Protein AF-A0A838F1A4-F1 (afdb_monomer_lite)

Foldseek 3Di:
DDDDDDDDDPDDPPPPPVVVVVVVVVVVVVVVVVVCQVCVFVVVQVVCQVVVCPPPQKGWHFDTWHQDVVQQKIKTAFIWIARPVVRHTQFTARIFMFHDDVVCVVDPNVDGDGDGVDRPGCRDPCVVVVVVVVVVVVVVVPPPDDD

Secondary structure (DSSP, 8-state):
--------------TTHHHHHHHHHHHHHHHHHHHHHHHHHHHHHHHHHHHHHTTTS-EEE--EEEEEGGGTEEEEEEEEEE-TTT--EEEEEEEEEEE--HHHHHSSS-------TT------TTHHHHHHHHHHHHHHTSS----

Radius of gyration: 29.74 Å; chains: 1; bounding box: 73×40×101 Å

Structure (mmCIF, N/CA/C/O backbone):
data_AF-A0A838F1A4-F1
#
_entry.id   AF-A0A838F1A4-F1
#
loop_
_atom_site.group_PDB
_atom_site.id
_atom_site.type_symbol
_atom_site.label_atom_id
_atom_site.label_alt_id
_atom_site.label_comp_id
_atom_site.label_asym_id
_atom_site.label_entity_id
_atom_site.label_seq_id
_atom_site.pdbx_PDB_ins_code
_atom_site.Cartn_x
_atom_site.Cartn_y
_atom_site.Cartn_z
_atom_site.occupancy
_atom_site.B_iso_or_equiv
_atom_site.auth_seq_id
_atom_site.auth_comp_id
_atom_site.auth_asym_id
_atom_site.auth_atom_id
_atom_site.pdbx_PDB_model_num
ATOM 1 N N . MET A 1 1 ? 52.157 17.397 -68.425 1.00 42.06 1 MET A N 1
ATOM 2 C CA . MET A 1 1 ? 50.856 17.739 -67.811 1.00 42.06 1 MET A CA 1
ATOM 3 C C . MET A 1 1 ? 50.603 16.748 -66.686 1.00 42.06 1 MET A C 1
ATOM 5 O O . MET A 1 1 ? 50.314 15.597 -66.971 1.00 42.06 1 MET A O 1
ATOM 9 N N . GLY A 1 2 ? 50.842 17.143 -65.433 1.00 51.75 2 GLY A N 1
ATOM 10 C CA . GLY A 1 2 ? 50.614 16.290 -64.263 1.00 51.75 2 GLY A CA 1
ATOM 11 C C . GLY A 1 2 ? 49.328 16.716 -63.566 1.00 51.75 2 GLY A C 1
ATOM 12 O O . GLY A 1 2 ? 49.212 17.875 -63.176 1.00 51.75 2 GLY A O 1
ATOM 13 N N . ALA A 1 3 ? 48.356 15.813 -63.450 1.00 57.34 3 ALA A N 1
ATOM 14 C CA . ALA A 1 3 ? 47.131 16.074 -62.706 1.00 57.34 3 ALA A CA 1
ATOM 15 C C . ALA A 1 3 ? 47.419 15.953 -61.202 1.00 57.34 3 ALA A C 1
ATOM 17 O O . ALA A 1 3 ? 47.773 14.883 -60.709 1.00 57.34 3 ALA A O 1
ATOM 18 N N . ILE A 1 4 ? 47.292 17.070 -60.486 1.00 56.56 4 ILE A N 1
ATOM 19 C CA . ILE A 1 4 ? 47.417 17.132 -59.029 1.00 56.56 4 ILE A CA 1
ATOM 20 C C . ILE A 1 4 ? 46.097 16.639 -58.435 1.00 56.56 4 ILE A C 1
ATOM 22 O O . ILE A 1 4 ? 45.061 17.288 -58.571 1.00 56.56 4 ILE A O 1
ATOM 26 N N . TYR A 1 5 ? 46.135 15.476 -57.788 1.00 63.25 5 TYR A N 1
ATOM 27 C CA . TYR A 1 5 ? 44.989 14.922 -57.078 1.00 63.25 5 TYR A CA 1
ATOM 28 C C . TYR A 1 5 ? 44.943 15.512 -55.664 1.00 63.25 5 TYR A C 1
ATOM 30 O O . TYR A 1 5 ? 45.754 15.171 -54.803 1.00 63.25 5 TYR A O 1
ATOM 38 N N . ILE A 1 6 ? 44.001 16.425 -55.426 1.00 61.97 6 ILE A N 1
ATOM 39 C CA . ILE A 1 6 ? 43.756 17.012 -54.106 1.00 61.97 6 ILE A CA 1
ATOM 40 C C . ILE A 1 6 ? 42.870 16.037 -53.325 1.00 61.97 6 ILE A C 1
ATOM 42 O O . ILE A 1 6 ? 41.670 15.912 -53.571 1.00 61.97 6 ILE A O 1
ATOM 46 N N . GLY A 1 7 ? 43.487 15.299 -52.403 1.00 57.19 7 GLY A N 1
ATOM 47 C CA . GLY A 1 7 ? 42.799 14.390 -51.492 1.00 57.19 7 GLY A CA 1
ATOM 48 C C . GLY A 1 7 ? 41.871 15.155 -50.549 1.00 57.19 7 GLY A C 1
ATOM 49 O O . GLY A 1 7 ? 42.328 15.837 -49.635 1.00 57.19 7 GLY A O 1
ATOM 50 N N . GLY A 1 8 ? 40.562 15.026 -50.770 1.00 53.97 8 GLY A N 1
ATOM 51 C CA . GLY A 1 8 ? 39.530 15.587 -49.905 1.00 53.97 8 GLY A CA 1
ATOM 52 C C . GLY A 1 8 ? 39.613 15.030 -48.484 1.00 53.97 8 GLY A C 1
ATOM 53 O O . GLY A 1 8 ? 39.696 13.819 -48.264 1.00 53.97 8 GLY A O 1
ATOM 54 N N . HIS A 1 9 ? 39.582 15.935 -47.511 1.00 56.91 9 HIS A N 1
ATOM 55 C CA . HIS A 1 9 ? 39.618 15.626 -46.090 1.00 56.91 9 HIS A CA 1
ATOM 56 C C . HIS A 1 9 ? 38.404 14.755 -45.717 1.00 56.91 9 HIS A C 1
ATOM 58 O O . HIS A 1 9 ? 37.259 15.212 -45.742 1.00 56.91 9 HIS A O 1
ATOM 64 N N . ARG A 1 10 ? 38.633 13.473 -45.396 1.00 60.78 10 ARG A N 1
ATOM 65 C CA . ARG A 1 10 ? 37.585 12.577 -44.885 1.00 60.78 10 ARG A CA 1
ATOM 66 C C . ARG A 1 10 ? 37.180 13.043 -43.492 1.00 60.78 10 ARG A C 1
ATOM 68 O O . ARG A 1 10 ? 37.810 12.681 -42.502 1.00 60.78 10 ARG A O 1
ATOM 75 N N . ASN A 1 11 ? 36.112 13.826 -43.419 1.00 57.84 11 ASN A N 1
ATOM 76 C CA . ASN A 1 11 ? 35.507 14.198 -42.152 1.00 57.84 11 ASN A CA 1
ATOM 77 C C . ASN A 1 11 ? 34.837 12.952 -41.544 1.00 57.84 11 ASN A C 1
ATOM 79 O O . ASN A 1 11 ? 33.878 12.401 -42.094 1.00 57.84 11 ASN A O 1
ATOM 83 N N . LYS A 1 12 ? 35.406 12.440 -40.450 1.00 60.22 12 LYS A N 1
ATOM 84 C CA . LYS A 1 12 ? 34.960 11.215 -39.779 1.00 60.22 12 LYS A CA 1
ATOM 85 C C . LYS A 1 12 ? 33.622 11.514 -39.092 1.00 60.22 12 LYS A C 1
ATOM 87 O O . LYS A 1 12 ? 33.576 12.186 -38.068 1.00 60.22 12 LYS A O 1
ATOM 92 N N . LYS A 1 13 ? 32.516 11.057 -39.687 1.00 57.53 13 LYS A N 1
ATOM 93 C CA . LYS A 1 13 ? 31.153 11.227 -39.154 1.00 57.53 13 LYS A CA 1
ATOM 94 C C . LYS A 1 13 ? 31.058 10.583 -37.759 1.00 57.53 13 LYS A C 1
ATOM 96 O O . LYS A 1 13 ? 30.963 9.364 -37.643 1.00 57.53 13 LYS A O 1
ATOM 101 N N . ASN A 1 14 ? 31.024 11.398 -36.704 1.00 56.53 14 ASN A N 1
ATOM 102 C CA . ASN A 1 14 ? 30.776 10.991 -35.311 1.00 56.53 14 ASN A CA 1
ATOM 103 C C . ASN A 1 14 ? 29.294 10.619 -35.057 1.00 56.53 14 ASN A C 1
ATOM 105 O O . ASN A 1 14 ? 28.695 11.014 -34.060 1.00 56.53 14 ASN A O 1
ATOM 109 N N . GLY A 1 15 ? 28.681 9.841 -35.955 1.00 56.75 15 GLY A N 1
ATOM 110 C CA . GLY A 1 15 ? 27.277 9.416 -35.855 1.00 56.75 15 GLY A CA 1
ATOM 111 C C . GLY A 1 15 ? 27.007 8.333 -34.801 1.00 56.75 15 GLY A C 1
ATOM 112 O O . GLY A 1 15 ? 25.855 8.034 -34.516 1.00 56.75 15 GLY A O 1
ATOM 113 N N . GLY A 1 16 ? 28.050 7.754 -34.196 1.00 57.97 16 GLY A N 1
ATOM 114 C CA . GLY A 1 16 ? 27.924 6.673 -33.210 1.00 57.97 16 GLY A CA 1
ATOM 115 C C . GLY A 1 16 ? 27.698 7.121 -31.760 1.00 57.97 16 GLY A C 1
ATOM 116 O O . GLY A 1 16 ? 27.516 6.268 -30.895 1.00 57.97 16 GLY A O 1
ATOM 117 N N . SER A 1 17 ? 27.741 8.427 -31.466 1.00 65.88 17 SER A N 1
ATOM 118 C CA . SER A 1 17 ? 27.634 8.926 -30.084 1.00 65.88 17 SER A CA 1
ATOM 119 C C . SER A 1 17 ? 26.181 9.110 -29.626 1.00 65.88 17 SER A C 1
ATOM 121 O O . SER A 1 17 ? 25.835 8.721 -28.515 1.00 65.88 17 SER A O 1
ATOM 123 N N . MET A 1 18 ? 25.289 9.603 -30.497 1.00 72.06 18 MET A N 1
ATOM 124 C CA . MET A 1 18 ? 23.890 9.861 -30.115 1.00 72.06 18 MET A CA 1
ATOM 125 C C . MET A 1 18 ? 23.108 8.589 -29.769 1.00 72.06 18 MET A C 1
ATOM 127 O O . MET A 1 18 ? 22.357 8.591 -28.801 1.00 72.06 18 MET A O 1
ATOM 131 N N . TRP A 1 19 ? 23.332 7.474 -30.474 1.00 80.62 19 TRP A N 1
ATOM 132 C CA . TRP A 1 19 ? 22.692 6.198 -30.123 1.00 80.62 19 TRP A CA 1
ATOM 133 C C . TRP A 1 19 ? 23.058 5.735 -28.707 1.00 80.62 19 TRP A C 1
ATOM 135 O O . TRP A 1 19 ? 22.209 5.234 -27.971 1.00 80.62 19 TRP A O 1
ATOM 145 N N . LYS A 1 20 ? 24.311 5.956 -28.286 1.00 83.56 20 LYS A N 1
ATOM 146 C CA . LYS A 1 20 ? 24.746 5.638 -26.922 1.00 83.56 20 LYS A CA 1
ATOM 147 C C . LYS A 1 20 ? 24.009 6.508 -25.911 1.00 83.56 20 LYS A C 1
ATOM 149 O O . LYS A 1 20 ? 23.530 5.966 -24.927 1.00 83.56 20 LYS A O 1
ATOM 154 N N . VAL A 1 21 ? 23.839 7.804 -26.184 1.00 84.56 21 VAL A N 1
ATOM 155 C CA . VAL A 1 21 ? 23.073 8.715 -25.314 1.00 84.56 21 VAL A CA 1
ATOM 156 C C . VAL A 1 21 ? 21.632 8.235 -25.145 1.00 84.56 21 VAL A C 1
ATOM 158 O O . VAL A 1 21 ? 21.192 8.099 -24.010 1.00 84.56 21 VAL A O 1
ATOM 161 N N . TYR A 1 22 ? 20.924 7.888 -26.226 1.00 86.69 22 TYR A N 1
ATOM 162 C CA . TYR A 1 22 ? 19.564 7.337 -26.121 1.00 86.69 22 TYR A CA 1
ATOM 163 C C . TYR A 1 22 ? 19.521 6.023 -25.343 1.00 86.69 22 TYR A C 1
ATOM 165 O O . TYR A 1 22 ? 18.633 5.826 -24.520 1.00 86.69 22 TYR A O 1
ATOM 173 N N . THR A 1 23 ? 20.505 5.147 -25.555 1.00 87.12 23 THR A N 1
ATOM 174 C CA . THR A 1 23 ? 20.595 3.874 -24.828 1.00 87.12 23 THR A CA 1
ATOM 175 C C . THR A 1 23 ? 20.820 4.105 -23.330 1.00 87.12 23 THR A C 1
ATOM 177 O O . THR A 1 23 ? 20.164 3.473 -22.507 1.00 87.12 23 THR A O 1
ATOM 180 N N . PHE A 1 24 ? 21.697 5.045 -22.964 1.00 89.38 24 PHE A N 1
ATOM 181 C CA . PHE A 1 24 ? 21.933 5.431 -21.572 1.00 89.38 24 PHE A CA 1
ATOM 182 C C . PHE A 1 24 ? 20.695 6.064 -20.936 1.00 89.38 24 PHE A C 1
ATOM 184 O O . PHE A 1 24 ? 20.351 5.716 -19.812 1.00 89.38 24 PHE A O 1
ATOM 191 N N . LEU A 1 25 ? 20.006 6.953 -21.651 1.00 89.06 25 LEU A N 1
ATOM 192 C CA . LEU A 1 25 ? 18.802 7.627 -21.162 1.00 89.06 25 LEU A CA 1
ATOM 193 C C . LEU A 1 25 ? 17.651 6.627 -20.969 1.00 89.06 25 LEU A C 1
ATOM 195 O O . LEU A 1 25 ? 16.956 6.669 -19.958 1.00 89.06 25 LEU A O 1
ATOM 199 N N . PHE A 1 26 ? 17.507 5.669 -21.885 1.00 89.75 26 PHE A N 1
ATOM 200 C CA . PHE A 1 26 ? 16.557 4.569 -21.753 1.00 89.75 26 PHE A CA 1
ATOM 201 C C . PHE A 1 26 ? 16.883 3.670 -20.553 1.00 89.75 26 PHE A C 1
ATOM 203 O O . PHE A 1 26 ? 16.008 3.422 -19.728 1.00 89.75 26 PHE A O 1
ATOM 210 N N . LEU A 1 27 ? 18.139 3.233 -20.402 1.00 91.69 27 LEU A N 1
ATOM 211 C CA . LEU A 1 27 ? 18.573 2.453 -19.235 1.00 91.69 27 LEU A CA 1
ATOM 212 C C . LEU A 1 27 ? 18.335 3.208 -17.926 1.00 91.69 27 LEU A C 1
ATOM 214 O O . LEU A 1 27 ? 17.856 2.624 -16.959 1.00 91.69 27 LEU A O 1
ATOM 218 N N . PHE A 1 28 ? 18.618 4.508 -17.906 1.00 89.25 28 PHE A N 1
ATOM 219 C CA . PHE A 1 28 ? 18.373 5.362 -16.751 1.00 89.25 28 PHE A CA 1
ATOM 220 C C . PHE A 1 28 ? 16.883 5.425 -16.391 1.00 89.25 28 PHE A C 1
ATOM 222 O O . PHE A 1 28 ? 16.532 5.246 -15.227 1.00 89.25 28 PHE A O 1
ATOM 229 N N . LEU A 1 29 ? 15.995 5.582 -17.379 1.00 88.69 29 LEU A N 1
ATOM 230 C CA . LEU A 1 29 ? 14.545 5.533 -17.161 1.00 88.69 29 LEU A CA 1
ATOM 231 C C . LEU A 1 29 ? 14.072 4.163 -16.662 1.00 88.69 29 LEU A C 1
ATOM 233 O O . LEU A 1 29 ? 13.215 4.105 -15.784 1.00 88.69 29 LEU A O 1
ATOM 237 N N . VAL A 1 30 ? 14.641 3.066 -17.169 1.00 86.88 30 VAL A N 1
ATOM 238 C CA . VAL A 1 30 ? 14.332 1.710 -16.688 1.00 86.88 30 VAL A CA 1
ATOM 239 C C . VAL A 1 30 ? 14.756 1.539 -15.229 1.00 86.88 30 VAL A C 1
ATOM 241 O O . VAL A 1 30 ? 13.986 1.004 -14.433 1.00 86.88 30 VAL A O 1
ATOM 244 N N . ILE A 1 31 ? 15.940 2.031 -14.854 1.00 87.69 31 ILE A N 1
ATOM 245 C CA . ILE A 1 31 ? 16.431 1.986 -13.470 1.00 87.69 31 ILE A CA 1
ATOM 246 C C . ILE A 1 31 ? 15.531 2.819 -12.554 1.00 87.69 31 ILE A C 1
ATOM 248 O O . ILE A 1 31 ? 15.140 2.335 -11.495 1.00 87.69 31 ILE A O 1
ATOM 252 N N . ILE A 1 32 ? 15.151 4.033 -12.965 1.00 85.62 32 ILE A N 1
ATOM 253 C CA . ILE A 1 32 ? 14.213 4.871 -12.202 1.00 85.62 32 ILE A CA 1
ATOM 254 C C . ILE A 1 32 ? 12.863 4.170 -12.050 1.00 85.62 32 ILE A C 1
ATOM 256 O O . ILE A 1 32 ? 12.327 4.114 -10.947 1.00 85.62 32 ILE A O 1
ATOM 260 N N . GLY A 1 33 ? 12.320 3.609 -13.133 1.00 82.06 33 GLY A N 1
ATOM 261 C CA . GLY A 1 33 ? 11.052 2.884 -13.098 1.00 82.06 33 GLY A CA 1
ATOM 262 C C . GLY A 1 33 ? 11.100 1.676 -12.161 1.00 82.06 33 GLY A C 1
ATOM 263 O O . GLY A 1 33 ? 10.164 1.455 -11.395 1.00 82.06 33 GLY A O 1
ATOM 264 N N . ALA A 1 34 ? 12.207 0.930 -12.166 1.00 82.06 34 ALA A N 1
ATOM 265 C CA . ALA A 1 34 ? 12.423 -0.183 -11.247 1.00 82.06 34 ALA A CA 1
ATOM 266 C C . ALA A 1 34 ? 12.546 0.290 -9.789 1.00 82.06 34 ALA A C 1
ATOM 268 O O . ALA A 1 34 ? 11.907 -0.286 -8.912 1.00 82.06 34 ALA A O 1
ATOM 269 N N . ALA A 1 35 ? 13.306 1.359 -9.535 1.00 82.56 35 ALA A N 1
ATOM 270 C CA . ALA A 1 35 ? 13.456 1.937 -8.202 1.00 82.56 35 ALA A CA 1
ATOM 271 C C . ALA A 1 35 ? 12.112 2.427 -7.644 1.00 82.56 35 ALA A C 1
ATOM 273 O O . ALA A 1 35 ? 11.770 2.091 -6.514 1.00 82.56 35 ALA A O 1
ATOM 274 N N . LEU A 1 36 ? 11.317 3.141 -8.450 1.00 80.88 36 LEU A N 1
ATOM 275 C CA . LEU A 1 36 ? 9.969 3.582 -8.080 1.00 80.88 36 LEU A CA 1
ATOM 276 C C . LEU A 1 36 ? 9.037 2.404 -7.803 1.00 80.88 36 LEU A C 1
ATOM 278 O O . LEU A 1 36 ? 8.279 2.446 -6.842 1.00 80.88 36 LEU A O 1
ATOM 282 N N . LYS A 1 37 ? 9.098 1.338 -8.607 1.00 79.06 37 LYS A N 1
ATOM 283 C CA . LYS A 1 37 ? 8.272 0.146 -8.379 1.00 79.06 37 LYS A CA 1
ATOM 284 C C . LYS A 1 37 ? 8.596 -0.536 -7.045 1.00 79.06 37 LYS A C 1
ATOM 286 O O . LYS A 1 37 ? 7.703 -1.117 -6.441 1.00 79.06 37 LYS A O 1
ATOM 291 N N . LEU A 1 38 ? 9.849 -0.466 -6.596 1.00 81.69 38 LEU A N 1
ATOM 292 C CA . LEU A 1 38 ? 10.283 -1.042 -5.323 1.00 81.69 38 LEU A CA 1
ATOM 293 C C . LEU A 1 38 ? 9.984 -0.131 -4.126 1.00 81.69 38 LEU A C 1
ATOM 295 O O . LEU A 1 38 ? 9.635 -0.635 -3.064 1.00 81.69 38 LEU A O 1
ATOM 299 N N . SER A 1 39 ? 10.110 1.191 -4.274 1.00 81.88 39 SER A N 1
ATOM 300 C CA . SER A 1 39 ? 9.917 2.134 -3.163 1.00 81.88 39 SER A CA 1
ATOM 301 C C . SER A 1 39 ? 8.473 2.599 -2.982 1.00 81.88 39 SER A C 1
ATOM 303 O O . SER A 1 39 ? 8.079 2.920 -1.864 1.00 81.88 39 SER A O 1
ATOM 305 N N . ALA A 1 40 ? 7.667 2.630 -4.047 1.00 81.31 40 ALA A N 1
ATOM 306 C CA . ALA A 1 40 ? 6.287 3.101 -3.977 1.00 81.31 40 ALA A CA 1
ATOM 307 C C . ALA A 1 40 ? 5.403 2.296 -3.004 1.00 81.31 40 ALA A C 1
ATOM 309 O O . ALA A 1 40 ? 4.681 2.943 -2.249 1.00 81.31 40 ALA A O 1
ATOM 310 N N . PRO A 1 41 ? 5.472 0.948 -2.942 1.00 80.06 41 PRO A N 1
ATOM 311 C CA . PRO A 1 41 ? 4.755 0.168 -1.932 1.00 80.06 41 PRO A CA 1
ATOM 312 C C . PRO A 1 41 ? 5.006 0.658 -0.507 1.00 80.06 41 PRO A C 1
ATOM 314 O O . PRO A 1 41 ? 4.068 0.970 0.219 1.00 80.06 41 PRO A O 1
ATOM 317 N N . MET A 1 42 ? 6.285 0.813 -0.157 1.00 80.75 42 MET A N 1
ATOM 3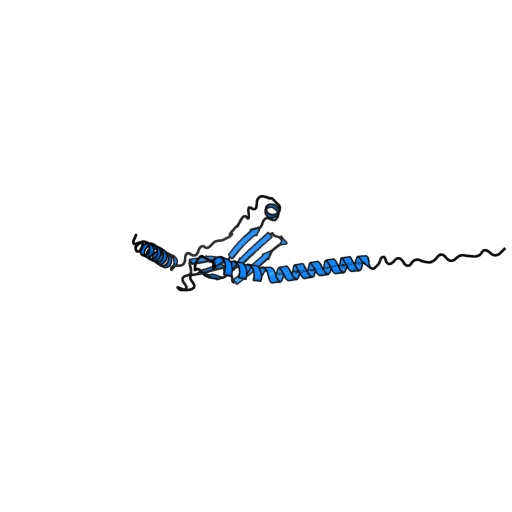18 C CA . MET A 1 42 ? 6.725 1.211 1.177 1.00 80.75 42 MET A CA 1
ATOM 319 C C . MET A 1 42 ? 6.270 2.634 1.523 1.00 80.75 42 MET A C 1
ATOM 321 O O . MET A 1 42 ? 5.761 2.876 2.613 1.00 80.75 42 MET A O 1
ATOM 325 N N . LEU A 1 43 ? 6.396 3.571 0.577 1.00 81.94 43 LEU A N 1
ATOM 326 C CA . LEU A 1 43 ? 5.955 4.955 0.772 1.00 81.94 43 LEU A CA 1
ATOM 327 C C . LEU A 1 43 ? 4.436 5.058 0.948 1.00 81.94 43 LEU A C 1
ATOM 329 O O . LEU A 1 43 ? 3.961 5.872 1.738 1.00 81.94 43 LEU A O 1
ATOM 333 N N . VAL A 1 44 ? 3.669 4.255 0.208 1.00 79.50 44 VAL A N 1
ATOM 334 C CA . VAL A 1 44 ? 2.207 4.221 0.319 1.00 79.50 44 VAL A CA 1
ATOM 335 C C . VAL A 1 44 ? 1.780 3.613 1.651 1.00 79.50 44 VAL A C 1
ATOM 337 O O . VAL A 1 44 ? 0.900 4.169 2.304 1.00 79.50 44 VAL A O 1
ATOM 340 N N . GLU A 1 45 ? 2.410 2.518 2.073 1.00 81.00 45 GLU A N 1
ATOM 341 C CA . GLU A 1 45 ? 2.156 1.893 3.373 1.00 81.00 45 GLU A CA 1
ATOM 342 C C . GLU A 1 45 ? 2.378 2.890 4.518 1.00 81.00 45 GLU A C 1
ATOM 344 O O . GLU A 1 45 ? 1.480 3.123 5.332 1.00 81.00 45 GLU A O 1
ATOM 349 N N . GLU A 1 46 ? 3.541 3.545 4.537 1.00 80.44 46 GLU A N 1
ATOM 350 C CA . GLU A 1 46 ? 3.892 4.529 5.561 1.00 80.44 46 GLU A CA 1
ATOM 351 C C . GLU A 1 46 ? 2.935 5.727 5.539 1.00 80.44 46 GLU A C 1
ATOM 353 O O . GLU A 1 46 ? 2.436 6.152 6.584 1.00 80.44 46 GLU A O 1
ATOM 358 N N . TRP A 1 47 ? 2.605 6.234 4.348 1.00 81.50 47 TRP A N 1
ATOM 359 C CA . TRP A 1 47 ? 1.678 7.351 4.203 1.00 81.50 47 TRP A CA 1
ATOM 360 C C . TRP A 1 47 ? 0.278 7.017 4.721 1.00 81.50 47 TRP A C 1
ATOM 362 O O . TRP A 1 47 ? -0.297 7.830 5.444 1.00 81.50 47 TRP A O 1
ATOM 372 N N . ILE A 1 48 ? -0.266 5.837 4.402 1.00 79.56 48 ILE A N 1
ATOM 373 C CA . ILE A 1 48 ? -1.589 5.430 4.894 1.00 79.56 48 ILE A CA 1
ATOM 374 C C . ILE A 1 48 ? -1.557 5.218 6.410 1.00 79.56 48 ILE A C 1
ATOM 376 O O . ILE A 1 48 ? -2.476 5.666 7.097 1.00 79.56 48 ILE A O 1
ATOM 380 N N . ASN A 1 49 ? -0.506 4.595 6.947 1.00 78.12 49 ASN A N 1
ATOM 381 C CA . ASN A 1 49 ? -0.383 4.372 8.388 1.00 78.12 49 ASN A CA 1
ATOM 382 C C . ASN A 1 49 ? -0.329 5.705 9.158 1.00 78.12 49 ASN A C 1
ATOM 384 O O . ASN A 1 49 ? -1.050 5.872 10.143 1.00 78.12 49 ASN A O 1
ATOM 388 N N . ILE A 1 50 ? 0.458 6.680 8.682 1.00 79.81 50 ILE A N 1
ATOM 389 C CA . ILE A 1 50 ? 0.555 8.015 9.296 1.00 79.81 50 ILE A CA 1
ATOM 390 C C . ILE A 1 50 ? -0.760 8.784 9.137 1.00 79.81 50 ILE A C 1
ATOM 392 O O . ILE A 1 50 ? -1.299 9.290 10.120 1.00 79.81 50 ILE A O 1
ATOM 396 N N . LYS A 1 51 ? -1.302 8.868 7.915 1.00 78.81 51 LYS A N 1
ATOM 397 C CA . LYS A 1 51 ? -2.508 9.664 7.638 1.00 78.81 51 LYS A CA 1
ATOM 398 C C . LYS A 1 51 ? -3.768 9.087 8.256 1.00 78.81 51 LYS A C 1
ATOM 400 O O . LYS A 1 51 ? -4.643 9.854 8.636 1.00 78.81 51 LYS A O 1
ATOM 405 N N . GLY A 1 52 ? -3.868 7.766 8.355 1.00 69.38 52 GLY A N 1
ATOM 406 C CA . GLY A 1 52 ? -4.965 7.115 9.059 1.00 69.38 52 GLY A CA 1
ATOM 407 C C . GLY A 1 52 ? -4.906 7.381 10.565 1.00 69.38 52 GLY A C 1
ATOM 408 O O . GLY A 1 52 ? -5.937 7.642 11.189 1.00 69.38 52 GLY A O 1
ATOM 409 N N . ALA A 1 53 ? -3.699 7.374 11.139 1.00 72.31 53 ALA A N 1
ATOM 410 C CA . ALA A 1 53 ? -3.497 7.642 12.559 1.00 72.31 53 ALA A CA 1
ATOM 411 C C . ALA A 1 53 ? -3.682 9.119 12.942 1.00 72.31 53 ALA A C 1
ATOM 413 O O . ALA A 1 53 ? -4.176 9.419 14.034 1.00 72.31 53 ALA A O 1
ATOM 414 N N . GLU A 1 54 ? -3.335 10.048 12.050 1.00 73.25 54 GLU A N 1
ATOM 415 C CA . GLU A 1 54 ? -3.540 11.482 12.257 1.00 73.25 54 GLU A CA 1
ATOM 416 C C . GLU A 1 54 ? -5.037 11.834 12.351 1.00 73.25 54 GLU A C 1
ATOM 418 O O . GLU A 1 54 ? -5.772 11.839 11.369 1.00 73.25 54 GLU A O 1
ATOM 423 N N . GLY A 1 55 ? -5.489 12.190 13.557 1.00 63.06 55 GLY A N 1
ATOM 424 C CA . GLY A 1 55 ? -6.790 12.828 13.794 1.00 63.06 55 GLY A CA 1
ATOM 425 C C . GLY A 1 55 ? -7.940 11.896 14.174 1.00 63.06 55 GLY A C 1
ATOM 426 O O . GLY A 1 55 ? -8.972 12.386 14.625 1.00 63.06 55 GLY A O 1
ATOM 427 N N . THR A 1 56 ? -7.773 10.575 14.062 1.00 68.06 56 THR A N 1
ATOM 428 C CA . THR A 1 56 ? -8.835 9.610 14.411 1.00 68.06 56 THR A CA 1
ATOM 429 C C . THR A 1 56 ? -8.610 8.909 15.753 1.00 68.06 56 THR A C 1
ATOM 431 O O . THR A 1 56 ? -9.555 8.369 16.322 1.00 68.06 56 THR A O 1
ATOM 434 N N . GLY A 1 57 ? -7.378 8.920 16.284 1.00 73.88 57 GLY A N 1
ATOM 435 C CA . GLY A 1 57 ? -7.014 8.174 17.498 1.00 73.88 57 GLY A CA 1
ATOM 436 C C . GLY A 1 57 ? -6.931 6.654 17.296 1.00 73.88 57 GLY A C 1
ATOM 437 O O . GLY A 1 57 ? -6.706 5.921 18.259 1.00 73.88 57 GLY A O 1
ATOM 438 N N . TYR A 1 58 ? -7.087 6.180 16.057 1.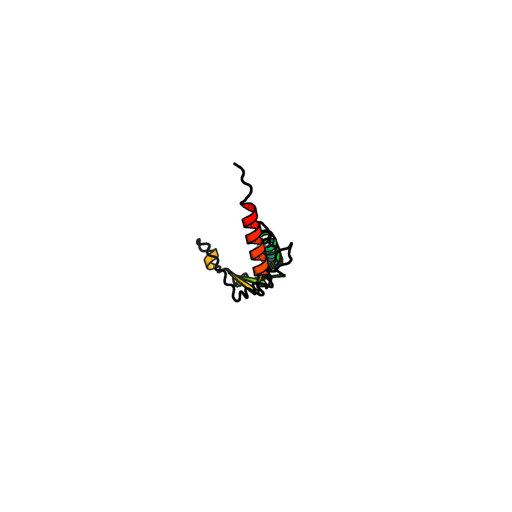00 77.25 58 TYR A N 1
ATOM 439 C CA . TYR A 1 58 ? -6.973 4.777 15.670 1.00 77.25 58 TYR A CA 1
ATOM 440 C C . TYR A 1 58 ? -5.678 4.535 14.908 1.00 77.25 58 TYR A C 1
ATOM 442 O O . TYR A 1 58 ? -5.239 5.369 14.129 1.00 77.25 58 TYR A O 1
ATOM 450 N N . ALA A 1 59 ? -5.067 3.377 15.113 1.00 81.50 59 ALA A N 1
ATOM 451 C CA . ALA A 1 59 ? -3.911 2.944 14.355 1.00 81.50 59 ALA A CA 1
ATOM 452 C C . ALA A 1 59 ? -4.368 2.182 13.109 1.00 81.50 59 ALA A C 1
ATOM 454 O O . ALA A 1 59 ? -5.269 1.337 13.161 1.00 81.50 59 ALA A O 1
ATOM 455 N N . PHE A 1 60 ? -3.711 2.485 11.996 1.00 82.50 60 PHE A N 1
ATOM 456 C CA . PHE A 1 60 ? -3.865 1.785 10.732 1.00 82.50 60 PHE A CA 1
ATOM 457 C C . PHE A 1 60 ? -2.628 0.916 10.533 1.00 82.50 60 PHE A C 1
ATOM 459 O O . PHE A 1 60 ? -1.508 1.346 10.809 1.00 82.50 60 PHE A O 1
ATOM 466 N N . SER A 1 61 ? -2.837 -0.325 10.112 1.00 82.94 61 SER A N 1
ATOM 467 C CA . SER A 1 61 ? -1.764 -1.250 9.775 1.00 82.94 61 SER A CA 1
ATOM 468 C C . SER A 1 61 ? -2.091 -1.910 8.452 1.00 82.94 61 SER A C 1
ATOM 470 O O . SER A 1 61 ? -3.175 -2.460 8.269 1.00 82.94 61 SER A O 1
ATOM 472 N N . ILE A 1 62 ? -1.145 -1.828 7.529 1.00 84.62 62 ILE A N 1
ATOM 473 C CA . ILE A 1 62 ? -1.181 -2.485 6.229 1.00 84.62 62 ILE A CA 1
ATOM 474 C C . ILE A 1 62 ? 0.074 -3.332 6.155 1.00 84.62 62 ILE A C 1
ATOM 476 O O . ILE A 1 62 ? 1.138 -2.875 6.559 1.00 84.62 62 ILE A O 1
ATOM 480 N N . ARG A 1 63 ? -0.059 -4.578 5.702 1.00 80.88 63 ARG A N 1
ATOM 481 C CA . ARG A 1 63 ? 1.070 -5.512 5.667 1.00 80.88 63 ARG A CA 1
ATOM 482 C C . ARG A 1 63 ? 1.764 -5.544 4.314 1.00 80.88 63 ARG A C 1
ATOM 484 O O . ARG A 1 63 ? 2.954 -5.824 4.253 1.00 80.88 63 ARG A O 1
ATOM 491 N N . ASP A 1 64 ? 0.994 -5.375 3.245 1.00 81.44 64 ASP A N 1
ATOM 492 C CA . ASP A 1 64 ? 1.512 -5.491 1.889 1.00 81.44 64 ASP A CA 1
ATOM 493 C C . ASP A 1 64 ? 0.761 -4.559 0.940 1.00 81.44 64 ASP A C 1
ATOM 495 O O . ASP A 1 64 ? -0.463 -4.390 1.049 1.00 81.44 64 ASP A O 1
ATOM 499 N N . VAL A 1 65 ? 1.507 -3.978 0.006 1.00 82.50 65 VAL A N 1
ATOM 500 C CA . VAL A 1 65 ? 1.018 -3.046 -1.009 1.00 82.50 65 VAL A CA 1
ATOM 501 C C . VAL A 1 65 ? 1.571 -3.484 -2.361 1.00 82.50 65 VAL A C 1
ATOM 503 O O . VAL A 1 65 ? 2.752 -3.310 -2.648 1.00 82.50 65 VAL A O 1
ATOM 506 N N . ASP A 1 66 ? 0.716 -4.005 -3.234 1.00 82.56 66 ASP A N 1
ATOM 507 C CA . ASP A 1 66 ? 1.086 -4.285 -4.622 1.00 82.56 66 ASP A CA 1
ATOM 508 C C . ASP A 1 66 ? 0.573 -3.170 -5.537 1.00 82.56 66 ASP A C 1
ATOM 510 O O . ASP A 1 66 ? -0.617 -2.856 -5.572 1.00 82.56 66 ASP A O 1
ATOM 514 N N . LEU A 1 67 ? 1.484 -2.562 -6.295 1.00 78.88 67 LEU A N 1
ATOM 515 C CA . LEU A 1 67 ? 1.199 -1.488 -7.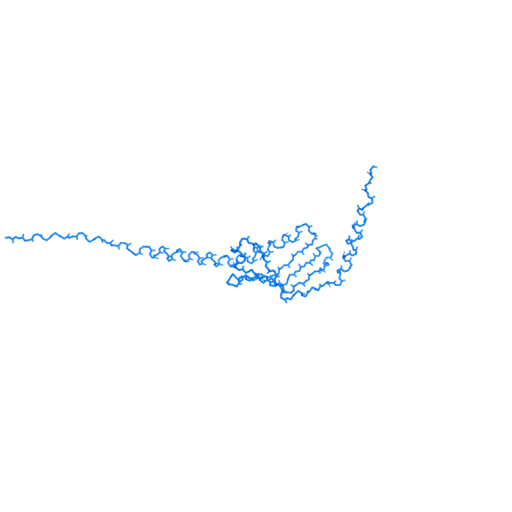241 1.00 78.88 67 LEU A CA 1
ATOM 516 C C . LEU A 1 67 ? 1.409 -1.987 -8.670 1.00 78.88 67 LEU A C 1
ATOM 518 O O . LEU A 1 67 ? 2.525 -2.065 -9.195 1.00 78.88 67 LEU A O 1
ATOM 522 N N . SER A 1 68 ? 0.298 -2.241 -9.353 1.00 79.81 68 SER A N 1
ATOM 523 C CA . SER A 1 68 ? 0.274 -2.557 -10.774 1.00 79.81 68 SER A CA 1
ATOM 524 C C . SER A 1 68 ? -0.017 -1.304 -11.593 1.00 79.81 68 SER A C 1
ATOM 526 O O . SER A 1 68 ? -1.143 -1.064 -12.031 1.00 79.81 68 SER A O 1
ATOM 528 N N . LEU A 1 69 ? 1.026 -0.512 -11.857 1.00 72.38 69 LEU A N 1
ATOM 529 C CA . LEU A 1 69 ? 0.921 0.691 -12.694 1.00 72.38 69 LEU A CA 1
ATOM 530 C C . LEU A 1 69 ? 0.328 0.385 -14.078 1.00 72.38 69 LEU A C 1
ATOM 532 O O . LEU A 1 69 ? -0.517 1.126 -14.559 1.00 72.38 69 LEU A O 1
ATOM 536 N N . ALA A 1 70 ? 0.696 -0.742 -14.694 1.00 72.06 70 ALA A N 1
ATOM 537 C CA . ALA A 1 70 ? 0.183 -1.129 -16.011 1.00 72.06 70 ALA A CA 1
ATOM 538 C C . ALA A 1 70 ? -1.343 -1.319 -16.032 1.00 72.06 70 ALA A C 1
ATOM 540 O O . ALA A 1 70 ? -1.985 -1.037 -17.039 1.00 72.06 70 ALA A O 1
ATOM 541 N N . LYS A 1 71 ? -1.919 -1.786 -14.920 1.00 72.75 71 LYS A N 1
ATOM 542 C CA . LYS A 1 71 ? -3.365 -1.984 -14.768 1.00 72.75 71 LYS A CA 1
ATOM 543 C C . LYS A 1 71 ? -4.052 -0.824 -14.047 1.00 72.75 71 LYS A C 1
ATOM 545 O O . LYS A 1 71 ? -5.268 -0.852 -13.910 1.00 72.75 71 LYS A O 1
ATOM 550 N N . GLY A 1 72 ? -3.282 0.152 -13.559 1.00 74.31 72 GLY A N 1
ATOM 551 C CA . GLY A 1 72 ? -3.783 1.185 -12.659 1.00 74.31 72 GLY A CA 1
ATOM 552 C C . GLY A 1 72 ? -4.365 0.583 -11.380 1.00 74.31 72 GLY A C 1
ATOM 553 O O . GLY A 1 72 ? -5.377 1.043 -10.886 1.00 74.31 72 GLY A O 1
ATOM 554 N N . GLN A 1 73 ? -3.790 -0.499 -10.865 1.00 80.44 73 GLN A N 1
ATOM 555 C CA . GLN A 1 73 ? -4.316 -1.209 -9.699 1.00 80.44 73 GLN A CA 1
ATOM 556 C C . GLN A 1 73 ? -3.374 -1.062 -8.514 1.00 80.44 73 GLN A C 1
ATOM 558 O O . GLN A 1 73 ? -2.158 -1.160 -8.671 1.00 80.44 73 GLN A O 1
ATOM 563 N N . MET A 1 74 ? -3.947 -0.864 -7.336 1.00 79.81 74 MET A N 1
ATOM 564 C CA . MET A 1 74 ? -3.256 -0.925 -6.058 1.00 79.81 74 MET A CA 1
ATOM 565 C C . MET A 1 74 ? -3.974 -1.938 -5.177 1.00 79.81 74 MET A C 1
ATOM 567 O O . MET A 1 74 ? -5.168 -1.799 -4.935 1.00 79.81 74 MET A O 1
ATOM 571 N N . ILE A 1 75 ? -3.274 -2.970 -4.732 1.00 83.44 75 ILE A N 1
ATOM 572 C CA . ILE A 1 75 ? -3.827 -4.035 -3.901 1.00 83.44 75 ILE A CA 1
ATOM 573 C C . ILE A 1 75 ? -3.193 -3.903 -2.526 1.00 83.44 75 ILE A C 1
ATOM 575 O O . ILE A 1 75 ? -1.980 -3.989 -2.378 1.00 83.44 75 ILE A O 1
ATOM 579 N N . LEU A 1 76 ? -4.027 -3.673 -1.527 1.00 84.00 76 LEU A N 1
ATOM 580 C CA . LEU A 1 76 ? -3.654 -3.578 -0.130 1.00 84.00 76 LEU A CA 1
ATOM 581 C C . LEU A 1 76 ? -4.066 -4.885 0.544 1.00 84.00 76 LEU A C 1
ATOM 583 O O . LEU A 1 76 ? -5.239 -5.268 0.508 1.00 84.00 76 LEU A O 1
ATOM 587 N N . THR A 1 77 ? -3.113 -5.576 1.157 1.00 83.62 77 THR A N 1
ATOM 588 C CA . THR A 1 77 ? -3.374 -6.849 1.839 1.00 83.62 77 THR A CA 1
ATOM 589 C C . THR A 1 77 ? -3.296 -6.662 3.346 1.00 83.62 77 THR A C 1
ATOM 591 O O . THR A 1 77 ? -2.381 -6.013 3.857 1.00 83.62 77 THR A O 1
ATOM 594 N N . ASP A 1 78 ? -4.241 -7.283 4.056 1.00 82.75 78 ASP A N 1
ATOM 595 C CA . ASP A 1 78 ? -4.321 -7.277 5.520 1.00 82.75 78 ASP A CA 1
ATOM 596 C C . ASP A 1 78 ? -4.400 -5.870 6.123 1.00 82.75 78 ASP A C 1
ATOM 598 O O . ASP A 1 78 ? -3.641 -5.513 7.024 1.00 82.75 78 ASP A O 1
ATOM 602 N N . VAL A 1 79 ? -5.330 -5.068 5.611 1.00 83.69 79 VAL A N 1
ATOM 603 C CA . VAL A 1 79 ? -5.602 -3.734 6.143 1.00 83.69 79 VAL A CA 1
ATOM 604 C C . VAL A 1 79 ? -6.352 -3.877 7.461 1.00 83.69 79 VAL A C 1
ATOM 606 O O . VAL A 1 79 ? -7.419 -4.489 7.521 1.00 83.69 79 VAL A O 1
ATOM 609 N N . LYS A 1 80 ? -5.820 -3.292 8.528 1.00 83.31 80 LYS A N 1
ATOM 610 C CA . LYS A 1 80 ? -6.408 -3.323 9.867 1.00 83.31 80 LYS A CA 1
ATOM 611 C C . LYS A 1 80 ? -6.524 -1.922 10.429 1.00 83.31 80 LYS A C 1
ATOM 613 O O . LYS A 1 80 ? -5.579 -1.140 10.369 1.00 83.31 80 LYS A O 1
ATOM 618 N N . ILE A 1 81 ? -7.668 -1.649 11.036 1.00 83.38 81 ILE A N 1
ATOM 619 C CA . ILE A 1 81 ? -7.926 -0.444 11.813 1.00 83.38 81 ILE A CA 1
ATOM 620 C C . ILE A 1 81 ? -8.224 -0.895 13.234 1.00 83.38 81 ILE A C 1
ATOM 622 O O . ILE A 1 81 ? -9.168 -1.659 13.465 1.00 83.38 81 ILE A O 1
ATOM 626 N N . PHE A 1 82 ? -7.415 -0.448 14.184 1.00 81.88 82 PHE A N 1
ATOM 627 C CA . PHE A 1 82 ? -7.549 -0.831 15.583 1.00 81.88 82 PHE A CA 1
ATOM 628 C C . PHE A 1 82 ? -7.283 0.349 16.508 1.00 81.88 82 PHE A C 1
ATOM 630 O O . PHE A 1 82 ? -6.619 1.317 16.150 1.00 81.88 82 PHE A O 1
ATOM 637 N N . ASN A 1 83 ? -7.805 0.276 17.723 1.00 80.19 83 ASN A N 1
ATOM 638 C CA . ASN A 1 83 ? -7.468 1.230 18.762 1.00 80.19 83 ASN A CA 1
ATOM 639 C C . ASN A 1 83 ? -6.137 0.814 19.418 1.00 80.19 83 ASN A C 1
ATOM 641 O O . ASN A 1 83 ? -6.077 -0.266 20.008 1.00 80.19 83 ASN A O 1
ATOM 645 N N . PRO A 1 84 ? -5.078 1.641 19.364 1.00 77.75 84 PRO A N 1
ATOM 646 C CA . PRO A 1 84 ? -3.785 1.295 19.953 1.00 77.75 84 PRO A CA 1
ATOM 647 C C . PRO A 1 84 ? -3.820 1.207 21.488 1.00 77.75 84 PRO A C 1
ATOM 649 O O . PRO A 1 84 ? -2.983 0.532 22.077 1.00 77.75 84 PRO A O 1
ATOM 652 N N . THR A 1 85 ? -4.782 1.855 22.150 1.00 77.56 85 THR A N 1
ATOM 653 C CA . THR A 1 85 ? -4.937 1.839 23.612 1.00 77.56 85 THR A CA 1
ATOM 654 C C . THR A 1 85 ? -5.693 0.607 24.104 1.00 77.56 85 THR A C 1
ATOM 656 O O . THR A 1 85 ? -5.292 0.002 25.094 1.00 77.56 85 THR A O 1
ATOM 659 N N . THR A 1 86 ? -6.789 0.228 23.440 1.00 74.06 86 THR A N 1
ATOM 660 C CA . THR A 1 86 ? -7.635 -0.905 23.871 1.00 74.06 86 THR A CA 1
ATOM 661 C C . THR A 1 86 ? -7.323 -2.200 23.125 1.00 74.06 86 THR A C 1
ATOM 663 O O . THR A 1 86 ? -7.851 -3.249 23.479 1.00 74.06 86 THR A O 1
ATOM 666 N N . SER A 1 87 ? -6.475 -2.147 22.090 1.00 73.56 87 SER A N 1
ATOM 667 C CA . SER A 1 87 ? -6.254 -3.231 21.117 1.00 73.56 87 SER A CA 1
ATOM 668 C C . SER A 1 87 ? -7.535 -3.721 20.425 1.00 73.56 87 SER A C 1
ATOM 670 O O . SER A 1 87 ? -7.513 -4.742 19.736 1.00 73.56 87 SER A O 1
ATOM 672 N N . ALA A 1 88 ? -8.647 -2.991 20.574 1.00 72.56 88 ALA A N 1
ATOM 673 C CA . ALA A 1 88 ? -9.913 -3.320 19.946 1.00 72.56 88 ALA A CA 1
ATOM 674 C C . ALA A 1 88 ? -9.784 -3.130 18.436 1.00 72.56 88 ALA A C 1
ATOM 676 O O . ALA A 1 88 ? -9.406 -2.060 17.951 1.00 72.56 88 ALA A O 1
ATOM 677 N N . LYS A 1 89 ? -10.101 -4.177 17.682 1.00 74.81 89 LYS A N 1
ATOM 678 C CA . LYS A 1 89 ? -10.089 -4.131 16.221 1.00 74.81 89 LYS A CA 1
ATOM 679 C C . LYS A 1 89 ? -11.422 -3.569 15.746 1.00 74.81 89 LYS A C 1
ATOM 681 O O . LYS A 1 89 ? -12.456 -4.032 16.202 1.00 74.81 89 LYS A O 1
ATOM 686 N N . LEU A 1 90 ? -11.444 -2.583 14.862 1.00 73.00 90 LEU A N 1
ATOM 687 C CA . LEU A 1 90 ? -12.708 -2.037 14.349 1.00 73.00 90 LEU A CA 1
ATOM 688 C C . LEU A 1 90 ? -13.022 -2.572 12.965 1.00 73.00 90 LEU A C 1
ATOM 690 O O . LEU A 1 90 ? -14.159 -2.950 12.693 1.00 73.00 90 LEU A O 1
ATOM 694 N N . VAL A 1 91 ? -12.003 -2.606 12.112 1.00 76.81 91 VAL A N 1
ATOM 695 C CA . VAL A 1 91 ? -12.130 -3.037 10.727 1.00 76.81 91 VAL A CA 1
ATOM 696 C C . VAL A 1 91 ? -10.922 -3.895 10.388 1.00 76.81 91 VAL A C 1
ATOM 698 O O . VAL A 1 91 ? -9.784 -3.476 10.585 1.00 76.81 91 VAL A O 1
ATOM 701 N N . GLU A 1 92 ? -11.168 -5.087 9.862 1.00 76.88 92 GLU A N 1
ATOM 702 C CA . GLU A 1 92 ? -10.148 -5.907 9.215 1.00 76.88 92 GLU A CA 1
ATOM 703 C C . GLU A 1 92 ? -10.596 -6.147 7.777 1.00 76.88 92 GLU A C 1
ATOM 705 O O . GLU A 1 92 ? -11.634 -6.758 7.558 1.00 76.88 92 GLU A O 1
ATOM 710 N N . VAL A 1 93 ? -9.831 -5.655 6.805 1.00 80.50 93 VAL A N 1
ATOM 711 C CA . VAL A 1 93 ? -10.059 -5.916 5.384 1.00 80.50 93 VAL A CA 1
ATOM 712 C C . VAL A 1 93 ? -8.919 -6.801 4.880 1.00 80.50 93 VAL A C 1
ATOM 714 O O . VAL A 1 93 ? -7.790 -6.327 4.732 1.00 80.50 93 VAL A O 1
ATOM 717 N N . PRO A 1 94 ? -9.175 -8.093 4.615 1.00 77.62 94 PRO A N 1
ATOM 718 C CA . PRO A 1 94 ? -8.116 -9.023 4.234 1.00 77.62 94 PRO A CA 1
ATOM 719 C C . PRO A 1 94 ? -7.506 -8.684 2.869 1.00 77.62 94 PRO A C 1
ATOM 721 O O . PRO A 1 94 ? -6.304 -8.864 2.681 1.00 77.62 94 PRO A O 1
ATOM 724 N N . ASN A 1 95 ? -8.308 -8.176 1.931 1.00 79.88 95 ASN A N 1
ATOM 725 C CA . ASN A 1 95 ? -7.842 -7.739 0.621 1.00 79.88 95 ASN A CA 1
ATOM 726 C C . ASN A 1 95 ? -8.664 -6.534 0.146 1.00 79.88 95 ASN A C 1
ATOM 728 O O . ASN A 1 95 ? -9.880 -6.629 -0.024 1.00 79.88 95 ASN A O 1
ATOM 732 N N . LEU A 1 96 ? -7.994 -5.403 -0.052 1.00 78.19 96 LEU A N 1
ATOM 733 C CA . LEU A 1 96 ? -8.570 -4.177 -0.578 1.00 78.19 96 LEU A CA 1
ATOM 734 C C . LEU A 1 96 ? -7.879 -3.842 -1.896 1.00 78.19 96 LEU A C 1
ATOM 736 O O . LEU A 1 96 ? -6.743 -3.387 -1.921 1.00 78.19 96 LEU A O 1
ATOM 740 N N . THR A 1 97 ? -8.583 -4.036 -3.004 1.00 78.31 97 THR A N 1
ATOM 741 C CA . THR A 1 97 ? -8.120 -3.557 -4.307 1.00 78.31 97 THR A CA 1
ATOM 742 C C . THR A 1 97 ? -8.642 -2.140 -4.543 1.00 78.31 97 THR A C 1
ATOM 744 O O . THR A 1 97 ? -9.762 -1.803 -4.182 1.00 78.31 97 THR A O 1
ATOM 747 N N . ILE A 1 98 ? -7.818 -1.278 -5.124 1.00 76.19 98 ILE A N 1
ATOM 748 C CA . ILE A 1 98 ? -8.147 0.087 -5.521 1.00 76.19 98 ILE A CA 1
ATOM 749 C C . ILE A 1 98 ? -7.775 0.202 -6.994 1.00 76.19 98 ILE A C 1
ATOM 751 O O . ILE A 1 98 ? -6.624 -0.006 -7.374 1.00 76.19 98 ILE A O 1
ATOM 755 N N . GLN A 1 99 ? -8.760 0.497 -7.839 1.00 76.25 99 GLN A N 1
ATOM 756 C CA . GLN A 1 99 ? -8.563 0.663 -9.276 1.00 76.25 99 GLN A CA 1
ATOM 757 C C . GLN A 1 99 ? -8.539 2.148 -9.630 1.00 76.25 99 GLN A C 1
ATOM 759 O O . GLN A 1 99 ? -9.534 2.856 -9.546 1.00 76.25 99 GLN A O 1
ATOM 764 N N . LEU A 1 100 ? -7.376 2.617 -10.048 1.00 71.50 100 LEU A N 1
ATOM 765 C CA . LEU A 1 100 ? -7.168 3.895 -10.701 1.00 71.50 100 LEU A CA 1
ATOM 766 C C . LEU A 1 100 ? -7.329 3.705 -12.205 1.00 71.50 100 LEU A C 1
ATOM 768 O O . LEU A 1 100 ? -6.469 3.150 -12.887 1.00 71.50 100 LEU A O 1
ATOM 772 N N . ASN A 1 101 ? -8.430 4.206 -12.746 1.00 70.12 101 ASN A N 1
ATOM 773 C CA . ASN A 1 101 ? -8.572 4.298 -14.185 1.00 70.12 101 ASN A CA 1
ATOM 774 C C . ASN A 1 101 ? -7.683 5.443 -14.698 1.00 70.12 101 ASN A C 1
ATOM 776 O O . ASN A 1 101 ? -7.907 6.611 -14.385 1.00 70.12 101 ASN A O 1
ATOM 780 N N . TRP A 1 102 ? -6.663 5.118 -15.497 1.00 69.75 102 TRP A N 1
ATOM 781 C CA . TRP A 1 102 ? -5.740 6.114 -16.058 1.00 69.75 102 TRP A CA 1
ATOM 782 C C . TRP A 1 102 ? -6.444 7.191 -16.890 1.00 69.75 102 TRP A C 1
ATOM 784 O O . TRP A 1 102 ? -5.943 8.307 -17.002 1.00 69.75 102 TRP A O 1
ATOM 794 N N . GLN A 1 103 ? -7.613 6.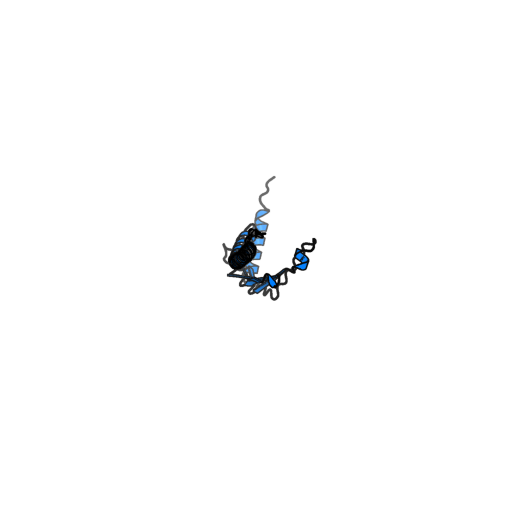872 -17.444 1.00 70.62 103 GLN A N 1
ATOM 795 C CA . GLN A 1 103 ? -8.434 7.822 -18.190 1.00 70.62 103 GLN A CA 1
ATOM 796 C C . GLN A 1 103 ? -9.036 8.888 -17.261 1.00 70.62 103 GLN A C 1
ATOM 798 O O . GLN A 1 103 ? -9.054 10.060 -17.628 1.00 70.62 103 GLN A O 1
ATOM 803 N N . ASP A 1 104 ? -9.414 8.513 -16.035 1.00 69.44 104 ASP A N 1
ATOM 804 C CA . ASP A 1 104 ? -9.992 9.421 -15.034 1.00 69.44 104 ASP A CA 1
ATOM 805 C C . ASP A 1 104 ? -8.922 10.316 -14.382 1.00 69.44 104 ASP A C 1
ATOM 807 O O . ASP A 1 104 ? -9.215 11.426 -13.950 1.00 69.44 104 ASP A O 1
ATOM 811 N N . LEU A 1 105 ? -7.657 9.875 -14.355 1.00 64.50 105 LEU A N 1
ATOM 812 C CA . LEU A 1 105 ? -6.518 10.697 -13.916 1.00 64.50 105 LEU A CA 1
ATOM 813 C C . LEU A 1 105 ? -6.119 11.775 -14.936 1.00 64.50 105 LEU A C 1
ATOM 815 O O . LEU A 1 105 ? -5.591 12.818 -14.549 1.00 64.50 105 LEU A O 1
ATOM 819 N N . LEU A 1 106 ? -6.319 11.508 -16.231 1.00 68.50 106 LEU A N 1
ATOM 820 C CA . LEU A 1 106 ? -6.034 12.449 -17.321 1.00 68.50 106 LEU A CA 1
ATOM 821 C C . LEU A 1 106 ? -7.237 13.345 -17.646 1.00 68.50 106 LEU A C 1
ATOM 823 O O . LEU A 1 106 ? -7.065 14.431 -18.205 1.00 68.50 106 LEU A O 1
ATOM 827 N N . ALA A 1 107 ? -8.446 12.912 -17.286 1.00 67.88 107 ALA A N 1
ATOM 828 C CA . ALA A 1 107 ? -9.623 13.760 -17.266 1.00 67.88 107 ALA A CA 1
ATOM 829 C C . ALA A 1 107 ? -9.495 14.806 -16.144 1.00 67.88 107 ALA A C 1
ATOM 831 O O . ALA A 1 107 ? -8.997 14.529 -15.057 1.00 67.88 107 ALA A O 1
ATOM 832 N N . GLN A 1 108 ? -9.963 16.036 -16.382 1.00 59.62 108 GLN A N 1
ATOM 833 C CA . GLN A 1 108 ? -9.946 17.086 -15.348 1.00 59.62 108 GLN A CA 1
ATOM 834 C C . GLN A 1 108 ? -10.866 16.773 -14.154 1.00 59.62 108 GLN A C 1
ATOM 836 O O . GLN A 1 108 ? -10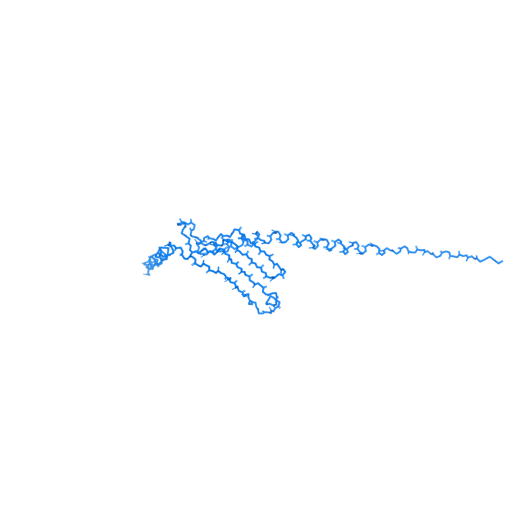.764 17.421 -13.111 1.00 59.62 108 GLN A O 1
ATOM 841 N N . ASP A 1 109 ? -11.756 15.791 -14.297 1.00 58.78 109 ASP A N 1
ATOM 842 C CA . ASP A 1 109 ? -12.685 15.366 -13.259 1.00 58.78 109 ASP A CA 1
ATOM 843 C C . ASP A 1 109 ? -12.022 14.256 -12.423 1.00 58.78 109 ASP A C 1
ATOM 845 O O . ASP A 1 109 ? -11.967 13.098 -12.828 1.00 58.78 109 ASP A O 1
ATOM 849 N N . LYS A 1 110 ? -11.459 14.631 -11.264 1.00 58.25 110 LYS A N 1
ATOM 850 C CA . LYS A 1 110 ? -10.657 13.779 -10.359 1.00 58.25 110 LYS A CA 1
ATOM 851 C C . LYS A 1 110 ? -11.498 12.728 -9.617 1.00 58.25 110 LYS A C 1
ATOM 853 O O . LYS A 1 110 ? -11.485 12.666 -8.385 1.00 58.25 110 LYS A O 1
ATOM 858 N N . LYS A 1 111 ? -12.265 11.916 -10.333 1.00 55.59 111 LYS A N 1
ATOM 859 C CA . LYS A 1 111 ? -13.081 10.854 -9.739 1.00 55.59 111 LYS A CA 1
ATOM 860 C C . LYS A 1 111 ? -12.276 9.563 -9.702 1.00 55.59 111 LYS A C 1
ATOM 862 O O . LYS A 1 111 ? -12.197 8.831 -10.677 1.00 55.59 111 LYS A O 1
ATOM 867 N N . VAL A 1 112 ? -11.663 9.293 -8.553 1.00 57.84 112 VAL A N 1
ATOM 868 C CA . VAL A 1 112 ? -11.026 8.000 -8.283 1.00 57.84 112 VAL A CA 1
ATOM 869 C C . VAL A 1 112 ? -12.107 7.024 -7.831 1.00 57.84 112 VAL A C 1
ATOM 871 O O . VAL A 1 112 ? -12.706 7.205 -6.772 1.00 57.84 112 VAL A O 1
ATOM 874 N N . SER A 1 113 ? -12.368 5.998 -8.638 1.00 55.34 113 SER A N 1
ATOM 875 C CA . SER A 1 113 ? -13.361 4.968 -8.323 1.00 55.34 113 SER A CA 1
ATOM 876 C C . SER A 1 113 ? -12.720 3.868 -7.470 1.00 55.34 113 SER A C 1
ATOM 878 O O . SER A 1 113 ? -11.918 3.075 -7.952 1.00 55.34 113 SER A O 1
ATOM 880 N N . ILE A 1 114 ? -13.043 3.823 -6.176 1.00 56.47 114 ILE A N 1
ATOM 881 C CA . ILE A 1 114 ? -12.491 2.836 -5.235 1.00 56.47 114 ILE A CA 1
ATOM 882 C C . ILE A 1 114 ? -13.375 1.581 -5.268 1.00 56.47 114 ILE A C 1
ATOM 884 O O . ILE A 1 114 ? -14.485 1.587 -4.742 1.00 56.47 114 ILE A O 1
ATOM 888 N N . PHE A 1 115 ? -12.887 0.507 -5.892 1.00 54.72 115 PHE A N 1
ATOM 889 C CA . PHE A 1 115 ? -13.589 -0.777 -5.998 1.00 54.72 115 PHE A CA 1
ATOM 890 C C . PHE A 1 115 ? -13.031 -1.792 -5.009 1.00 54.72 115 PHE A C 1
ATOM 892 O O . PHE A 1 115 ? -12.092 -2.516 -5.322 1.00 54.72 115 PHE A O 1
ATOM 899 N N . ALA A 1 116 ? -13.631 -1.882 -3.828 1.00 55.38 116 ALA A N 1
ATOM 900 C CA . ALA A 1 116 ? -13.273 -2.924 -2.884 1.00 55.38 116 ALA A CA 1
ATOM 901 C C . ALA A 1 116 ? -14.004 -4.232 -3.240 1.00 55.38 116 ALA A C 1
ATOM 903 O O . ALA A 1 116 ? -15.186 -4.390 -2.950 1.00 55.38 116 ALA A O 1
ATOM 904 N N . ASP A 1 117 ? -13.287 -5.154 -3.886 1.00 50.09 117 ASP A N 1
ATOM 905 C CA . ASP A 1 117 ? -13.820 -6.420 -4.426 1.00 50.09 117 ASP A CA 1
ATOM 906 C C . ASP A 1 117 ? -14.452 -7.312 -3.338 1.00 50.09 117 ASP A C 1
ATOM 908 O O . ASP A 1 117 ? -15.401 -8.057 -3.583 1.00 50.09 117 ASP A O 1
ATOM 912 N N . LYS A 1 118 ? -13.939 -7.216 -2.102 1.00 47.00 118 LYS A N 1
ATOM 913 C CA . LYS A 1 118 ? -14.448 -7.947 -0.940 1.00 47.00 118 LYS A CA 1
ATOM 914 C C . LYS A 1 118 ? -14.116 -7.208 0.358 1.00 47.00 118 LYS A C 1
ATOM 916 O O . LYS A 1 118 ? -13.113 -7.485 1.012 1.00 47.00 118 LYS A O 1
ATOM 921 N N . VAL A 1 119 ? -14.962 -6.252 0.745 1.00 52.62 119 VAL A N 1
ATOM 922 C CA . VAL A 1 119 ? -14.921 -5.713 2.113 1.00 52.62 119 VAL A CA 1
ATOM 923 C C . VAL A 1 119 ? -15.629 -6.714 3.013 1.00 52.62 119 VAL A C 1
ATOM 925 O O . VAL A 1 119 ? -16.820 -6.586 3.288 1.00 52.62 119 VAL A O 1
ATOM 928 N N . ASP A 1 120 ? -14.903 -7.732 3.468 1.00 45.41 120 ASP A N 1
ATOM 929 C CA . ASP A 1 120 ? -15.333 -8.478 4.646 1.00 45.41 120 ASP A CA 1
ATOM 930 C C . ASP A 1 120 ? -15.167 -7.513 5.826 1.00 45.41 120 ASP A C 1
ATOM 932 O O . ASP A 1 120 ? -14.134 -7.483 6.479 1.00 45.41 120 ASP A O 1
ATOM 936 N N . LEU A 1 121 ? -16.150 -6.633 6.035 1.00 52.62 121 LEU A N 1
ATOM 937 C CA . LEU A 1 121 ? -16.191 -5.702 7.158 1.00 52.62 121 LEU A CA 1
ATOM 938 C C . LEU A 1 121 ? -16.479 -6.542 8.401 1.00 52.62 121 LEU A C 1
ATOM 940 O O . LEU A 1 121 ? -17.618 -6.678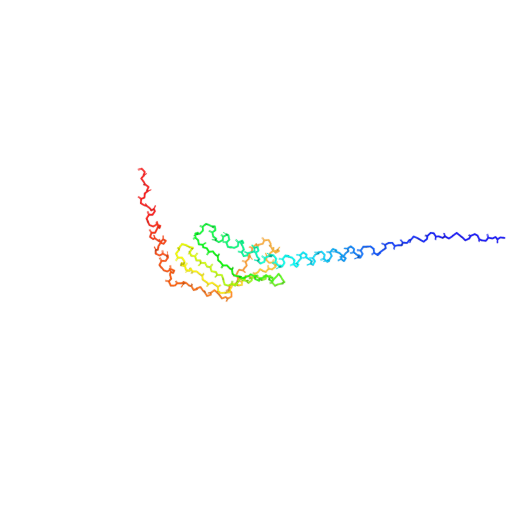 8.847 1.00 52.62 121 LEU A O 1
ATOM 944 N N . ILE A 1 122 ? -15.436 -7.186 8.919 1.00 54.84 122 ILE A N 1
ATOM 945 C CA . ILE A 1 122 ? -15.506 -7.895 10.187 1.00 54.84 122 ILE A CA 1
ATOM 946 C C . ILE A 1 122 ? -15.527 -6.805 11.251 1.00 54.84 122 ILE A C 1
ATOM 948 O O . ILE A 1 122 ? -14.491 -6.398 11.777 1.00 54.84 122 ILE A O 1
ATOM 952 N N . LEU A 1 123 ? -16.730 -6.297 11.528 1.00 58.69 123 LEU A N 1
ATOM 953 C CA . LEU A 1 123 ? -17.005 -5.547 12.742 1.00 58.69 123 LEU A CA 1
ATOM 954 C C . LEU A 1 123 ? -16.630 -6.486 13.879 1.00 58.69 123 LEU A C 1
ATOM 956 O O . LEU A 1 123 ? -17.290 -7.509 14.093 1.00 58.69 123 LEU A O 1
ATOM 960 N N . SER A 1 124 ? -15.500 -6.213 14.530 1.00 60.38 124 SER A N 1
ATOM 961 C CA . SER A 1 124 ? -15.043 -7.114 15.577 1.00 60.38 124 SER A CA 1
ATOM 962 C C . SER A 1 124 ? -16.098 -7.173 16.679 1.00 60.38 124 SER A C 1
ATOM 964 O O . SER A 1 124 ? -16.906 -6.258 16.857 1.00 60.38 124 SER A O 1
ATOM 966 N N . LYS A 1 125 ? -16.070 -8.250 17.462 1.00 65.31 125 LYS A N 1
ATOM 967 C CA . LYS A 1 125 ? -16.950 -8.397 18.628 1.00 65.31 125 LYS A CA 1
ATOM 968 C C . LYS A 1 125 ? -16.800 -7.232 19.619 1.00 65.31 125 LYS A C 1
ATOM 970 O O . LYS A 1 125 ? -17.730 -6.958 20.372 1.00 65.31 125 LYS A O 1
ATOM 975 N N . ASP A 1 126 ? -15.679 -6.518 19.553 1.00 65.25 126 ASP A N 1
ATOM 976 C CA . ASP A 1 126 ? -15.352 -5.388 20.413 1.00 65.25 126 ASP A CA 1
ATOM 977 C C . ASP A 1 126 ? -15.856 -4.052 19.846 1.00 65.25 126 ASP A C 1
ATOM 979 O O . ASP A 1 126 ? -15.888 -3.058 20.568 1.00 65.25 126 ASP A O 1
ATOM 983 N N . PHE A 1 127 ? -16.323 -4.009 18.591 1.00 68.38 127 PHE A N 1
ATOM 984 C CA . PHE A 1 127 ? -16.833 -2.788 17.958 1.00 68.38 127 PHE A CA 1
ATOM 985 C C . PHE A 1 127 ? -17.997 -2.170 18.743 1.00 68.38 127 PHE A C 1
ATOM 987 O O . PHE A 1 127 ? -18.030 -0.962 18.966 1.00 68.38 127 PHE A O 1
ATOM 994 N N . SER A 1 128 ? -18.940 -2.990 19.219 1.00 68.88 128 SER A N 1
ATOM 995 C CA . SER A 1 128 ? -20.069 -2.502 20.021 1.00 68.88 128 SER A CA 1
ATOM 996 C C . SER A 1 128 ? -19.632 -1.956 21.385 1.00 68.88 128 SER A C 1
ATOM 998 O O . SER A 1 128 ? -20.212 -0.980 21.859 1.00 68.88 128 SER A O 1
ATOM 1000 N N . ALA A 1 129 ? -18.609 -2.548 22.008 1.00 73.38 129 ALA A N 1
ATOM 1001 C CA . ALA A 1 129 ? -18.057 -2.065 23.274 1.00 73.38 129 ALA A CA 1
ATOM 1002 C C . ALA A 1 129 ? -17.299 -0.741 23.084 1.00 73.38 129 ALA A C 1
ATOM 1004 O O . ALA A 1 129 ? -17.454 0.193 23.872 1.00 73.38 129 ALA A O 1
ATOM 1005 N N . GLU A 1 130 ? -16.547 -0.635 21.991 1.00 66.12 130 GLU A N 1
ATOM 1006 C CA . GLU A 1 130 ? -15.812 0.565 21.609 1.00 66.12 130 GLU A CA 1
ATOM 1007 C C . GLU A 1 130 ? -16.767 1.715 21.250 1.00 66.12 130 GLU A C 1
ATOM 1009 O O . GLU A 1 130 ? -16.568 2.842 21.703 1.00 66.12 130 GLU A O 1
ATOM 1014 N N . MET A 1 131 ? -17.864 1.435 20.532 1.00 68.69 131 MET A N 1
ATOM 1015 C CA . MET A 1 131 ? -18.881 2.450 20.247 1.00 68.69 131 MET A CA 1
ATOM 1016 C C . MET A 1 131 ? -19.555 2.975 21.510 1.00 68.69 131 MET A C 1
ATOM 1018 O O . MET A 1 131 ? -19.784 4.178 21.640 1.00 68.69 131 MET A O 1
ATOM 1022 N N . LYS A 1 132 ? -19.836 2.088 22.464 1.00 73.75 132 LYS A N 1
ATOM 1023 C CA . LYS A 1 132 ? -20.400 2.495 23.749 1.00 73.75 132 LYS A CA 1
ATOM 1024 C C . LYS A 1 132 ? -19.430 3.406 24.511 1.00 73.75 132 LYS A C 1
ATOM 1026 O O . LYS A 1 132 ? -19.838 4.461 24.979 1.00 73.75 132 LYS A O 1
ATOM 1031 N N . ARG A 1 133 ? -18.128 3.084 24.512 1.00 73.06 133 ARG A N 1
ATOM 1032 C CA . ARG A 1 133 ? -17.071 3.927 25.103 1.00 73.06 133 ARG A CA 1
ATOM 1033 C C . ARG A 1 133 ? -17.005 5.323 24.476 1.00 73.06 133 ARG A C 1
ATOM 1035 O O . ARG A 1 133 ? -16.889 6.300 25.208 1.00 73.06 133 ARG A O 1
ATOM 1042 N N . ILE A 1 134 ? -17.071 5.431 23.147 1.00 71.94 134 ILE A N 1
ATOM 1043 C CA . ILE A 1 134 ? -17.054 6.729 22.443 1.00 71.94 134 ILE A CA 1
ATOM 1044 C C . ILE A 1 134 ? -18.311 7.538 22.771 1.00 71.94 134 ILE A C 1
ATOM 1046 O O . ILE A 1 134 ? -18.225 8.743 22.995 1.00 71.94 134 ILE A O 1
ATOM 1050 N N . GLN A 1 135 ? -19.473 6.885 22.817 1.00 74.19 135 GLN A N 1
ATOM 1051 C CA . GLN A 1 135 ? -20.736 7.541 23.140 1.00 74.19 135 GLN A CA 1
ATOM 1052 C C . GLN A 1 135 ? -20.762 8.042 24.591 1.00 74.19 135 GLN A C 1
ATOM 1054 O O . GLN A 1 135 ? -21.171 9.176 24.835 1.00 74.19 135 GLN A O 1
ATOM 1059 N N . ASP A 1 136 ? -20.252 7.247 25.531 1.00 74.56 136 ASP A N 1
ATOM 1060 C CA . ASP A 1 136 ? -20.147 7.616 26.945 1.00 74.56 136 ASP A CA 1
ATOM 1061 C C . ASP A 1 136 ? -19.093 8.722 27.165 1.00 74.56 136 ASP A C 1
ATOM 1063 O O . ASP A 1 136 ? -19.334 9.673 27.908 1.00 74.56 136 ASP A O 1
ATOM 1067 N N . ALA A 1 137 ? -17.952 8.667 26.468 1.00 67.62 137 ALA A N 1
ATOM 1068 C CA . ALA A 1 137 ? -16.939 9.727 26.503 1.00 67.62 137 ALA A CA 1
ATOM 1069 C C . ALA A 1 137 ? -17.450 11.051 25.901 1.00 67.62 137 ALA A C 1
ATOM 1071 O O . ALA A 1 137 ? -17.181 12.119 26.448 1.00 67.62 137 ALA A O 1
ATOM 1072 N N . GLY A 1 138 ? -18.220 10.987 24.810 1.00 61.66 138 GLY A N 1
ATOM 1073 C CA . GLY A 1 138 ? -18.832 12.158 24.178 1.00 61.66 138 GLY A CA 1
ATOM 1074 C C . GLY A 1 138 ? -19.982 12.768 24.987 1.00 61.66 138 GLY A C 1
ATOM 1075 O O . GLY A 1 138 ? -20.182 13.981 24.937 1.00 61.66 138 GLY A O 1
ATOM 1076 N N . ASN A 1 139 ? -20.717 11.964 25.763 1.00 57.44 139 ASN A N 1
ATOM 1077 C CA . ASN A 1 139 ? -21.747 12.470 26.676 1.00 57.44 139 ASN A CA 1
ATOM 1078 C C . ASN A 1 139 ? -21.147 13.153 27.914 1.00 57.44 139 ASN A C 1
ATOM 1080 O O . ASN A 1 139 ? -21.657 14.189 28.328 1.00 57.44 139 ASN A O 1
ATOM 1084 N N . ASN A 1 140 ? -20.034 12.644 28.449 1.00 53.69 140 ASN A N 1
ATOM 1085 C CA . ASN A 1 140 ? -19.359 13.244 29.608 1.00 53.69 140 ASN A CA 1
ATOM 1086 C C . ASN A 1 140 ? -18.614 14.557 29.290 1.00 53.69 140 ASN A C 1
ATOM 1088 O O . ASN A 1 140 ? -18.223 15.272 30.204 1.00 53.69 140 ASN A O 1
ATOM 1092 N N . GLN A 1 141 ? -18.424 14.910 28.014 1.00 48.44 141 GLN A N 1
ATOM 1093 C CA . GLN A 1 141 ? -17.818 16.188 27.613 1.00 48.44 141 GLN A CA 1
ATOM 1094 C C . GLN A 1 141 ? -18.811 17.358 27.516 1.00 48.44 141 GLN A C 1
ATOM 1096 O O . GLN A 1 141 ? -18.385 18.491 27.299 1.00 48.44 141 GLN A O 1
ATOM 1101 N N . LYS A 1 142 ? -20.122 17.120 27.658 1.00 47.09 142 LYS A N 1
ATOM 1102 C CA . LYS A 1 142 ? -21.140 18.182 27.583 1.00 47.09 142 LYS A CA 1
ATOM 1103 C C . LYS A 1 142 ? -21.455 18.870 28.916 1.00 47.09 142 LYS A C 1
ATOM 1105 O O . LYS A 1 142 ? -22.220 19.829 28.888 1.00 47.09 142 LYS A O 1
ATOM 1110 N N . GLU A 1 143 ? -20.902 18.425 30.046 1.00 47.09 143 GLU A N 1
ATOM 1111 C CA . GLU A 1 143 ? -21.324 18.932 31.365 1.00 47.09 143 GLU A CA 1
ATOM 1112 C C . GLU A 1 143 ? -20.488 20.075 31.962 1.00 47.09 143 GLU A C 1
ATOM 1114 O O . GLU A 1 143 ? -20.989 20.737 32.861 1.00 47.09 143 GLU A O 1
ATOM 1119 N N . ASP A 1 144 ? -19.318 20.432 31.422 1.00 46.25 144 ASP A N 1
ATOM 1120 C CA . ASP A 1 144 ? -18.519 21.542 31.971 1.00 46.25 144 ASP A CA 1
ATOM 1121 C C . ASP A 1 144 ? -18.351 22.700 30.972 1.00 46.25 144 ASP A C 1
ATOM 1123 O O . ASP A 1 144 ? -17.263 22.989 30.475 1.00 46.25 144 ASP A O 1
ATOM 1127 N N . VAL A 1 145 ? -19.449 23.408 30.692 1.00 40.03 145 VAL A N 1
ATOM 1128 C CA . VAL A 1 145 ? -19.389 24.815 30.258 1.00 40.03 145 VAL A CA 1
ATOM 1129 C C . VAL A 1 145 ? -20.158 25.641 31.284 1.00 40.03 145 VAL A C 1
ATOM 1131 O O . VAL A 1 145 ? -21.348 25.904 31.130 1.00 40.03 145 VAL A O 1
ATOM 1134 N N . TYR A 1 146 ? -19.467 26.036 32.353 1.00 41.28 146 TYR A N 1
ATOM 1135 C CA . TYR A 1 146 ? -19.923 27.124 33.213 1.00 41.28 146 TYR A CA 1
ATOM 1136 C C . TYR A 1 146 ? -19.704 28.439 32.448 1.00 41.28 146 TYR A C 1
ATOM 1138 O O . TYR A 1 146 ? -18.561 28.857 32.252 1.00 41.28 146 TYR A O 1
ATOM 1146 N N . LEU A 1 147 ? -20.799 29.034 31.962 1.00 42.88 147 LEU A N 1
ATOM 1147 C CA . LEU A 1 147 ? -20.870 30.449 31.573 1.00 42.88 147 LEU A CA 1
ATOM 1148 C C . LEU A 1 147 ? -21.059 31.322 32.816 1.00 42.88 147 LEU A C 1
ATOM 1150 O O . LEU A 1 147 ? -21.834 30.902 33.706 1.00 42.88 147 LEU A O 1
#

pLDDT: mean 70.88, std 12.49, range [40.03, 91.69]

Sequence (147 aa):
MGAIYIGGHRNKKNGGSMWKVYTFLFLFLVIIGAALKLSAPMLVEEWINIKGAEGTGYAFSIRDVDLSLAKGQMILTDVKIFNPTTSAKLVEVPNLTIQLNWQDLLAQDKKVSIFADKVDLILSKDFSAEMKRIQDAGNNQKEDVYL